Protein AF-X1VXG1-F1 (afdb_monomer_lite)

Organism: NCBI:txid412755

InterPro domains:
  IPR013783 Immunoglobulin-like fold [G3DSA:2.60.40.10] (12-105)
  IPR041624 Rhamnogalacturonan I lyase beta-sheet domain [PF18370] (17-89)

pLDDT: mean 70.12, std 23.78, range [25.52, 96.81]

Secondary structure (DSSP, 8-state):
------------------------EEEE-TTS-EEEE-PPPTTSPTT--EEEEEEESS-TTSPPEESS-SS-B--SEEEETTPPTT--EEEEEEE--S------S------------EESS--TTGGGT-----------

Radius of gyration: 22.38 Å; chains: 1; bounding box: 55×37×82 Å

Structure (mmCIF, N/CA/C/O backbone):
data_AF-X1VXG1-F1
#
_entry.id   AF-X1VXG1-F1
#
loop_
_atom_site.group_PDB
_atom_site.id
_atom_site.type_symbol
_atom_site.label_atom_id
_atom_site.label_alt_id
_atom_site.label_comp_id
_atom_site.label_asym_id
_atom_site.label_entity_id
_atom_site.label_seq_id
_atom_site.pdbx_PDB_ins_code
_atom_site.Cartn_x
_atom_site.Cartn_y
_atom_site.Cartn_z
_atom_site.occupancy
_atom_site.B_iso_or_equiv
_atom_site.auth_seq_id
_atom_site.auth_comp_id
_atom_site.auth_asym_id
_atom_site.auth_atom_id
_atom_site.pdbx_PDB_model_num
ATOM 1 N N . MET A 1 1 ? -27.384 -9.794 66.961 1.00 45.25 1 MET A N 1
ATOM 2 C CA . MET A 1 1 ? -27.765 -9.444 65.576 1.00 45.25 1 MET A CA 1
ATOM 3 C C . MET A 1 1 ? -26.485 -9.351 64.761 1.00 45.25 1 MET A C 1
ATOM 5 O O . MET A 1 1 ? -25.753 -8.388 64.928 1.00 45.25 1 MET A O 1
ATOM 9 N N . ILE A 1 2 ? -26.146 -10.387 63.992 1.00 50.44 2 ILE A N 1
ATOM 10 C CA . ILE A 1 2 ? -24.933 -10.405 63.160 1.00 50.44 2 ILE A CA 1
ATOM 11 C C . ILE A 1 2 ? -25.349 -9.902 61.776 1.00 50.44 2 ILE A C 1
ATOM 13 O O . ILE A 1 2 ? -26.155 -10.543 61.107 1.00 50.44 2 ILE A O 1
ATOM 17 N N . GLY A 1 3 ? -24.882 -8.708 61.409 1.00 52.38 3 GLY A N 1
ATOM 18 C CA . GLY A 1 3 ? -25.174 -8.073 60.127 1.00 52.38 3 GLY A CA 1
ATOM 19 C C . GLY A 1 3 ? -24.356 -8.713 59.011 1.00 52.38 3 GLY A C 1
ATOM 20 O O . GLY A 1 3 ? -23.128 -8.692 59.046 1.00 52.38 3 GLY A O 1
ATOM 21 N N . PHE A 1 4 ? -25.043 -9.292 58.032 1.00 58.16 4 PHE A N 1
ATOM 22 C CA . PHE A 1 4 ? -24.443 -9.873 56.838 1.00 58.16 4 PHE A CA 1
ATOM 23 C C . PHE A 1 4 ? -24.173 -8.738 55.836 1.00 58.16 4 PHE A C 1
ATOM 25 O O . PHE A 1 4 ? -25.102 -8.216 55.225 1.00 58.16 4 PHE A O 1
ATOM 32 N N . SER A 1 5 ? -22.918 -8.292 55.726 1.00 66.38 5 SER A N 1
ATOM 33 C CA . SER A 1 5 ? -22.516 -7.276 54.744 1.00 66.38 5 SER A CA 1
ATOM 34 C C . SER A 1 5 ? -22.264 -7.946 53.394 1.00 66.38 5 SER A C 1
ATOM 36 O O . SER A 1 5 ? -21.381 -8.796 53.275 1.00 66.38 5 SER A O 1
ATOM 38 N N . LEU A 1 6 ? -23.065 -7.591 52.390 1.00 62.03 6 LEU A N 1
ATOM 39 C CA . LEU A 1 6 ? -22.992 -8.137 51.037 1.00 62.03 6 LEU A CA 1
ATOM 40 C C . LEU A 1 6 ? -22.128 -7.204 50.178 1.00 62.03 6 LEU A C 1
ATOM 42 O O . LEU A 1 6 ? -22.553 -6.114 49.801 1.00 62.03 6 LEU A O 1
ATOM 46 N N . VAL A 1 7 ? -20.891 -7.619 49.904 1.00 67.75 7 VAL A N 1
ATOM 47 C CA . VAL A 1 7 ? -19.974 -6.901 49.009 1.00 67.75 7 VAL A CA 1
ATOM 48 C C . VAL A 1 7 ? -20.310 -7.297 47.571 1.00 67.75 7 VAL A C 1
ATOM 50 O O . VAL A 1 7 ? -20.040 -8.419 47.152 1.00 67.75 7 VAL A O 1
ATOM 53 N N . PHE A 1 8 ? -20.916 -6.385 46.812 1.00 62.22 8 PHE A N 1
ATOM 54 C CA . PHE A 1 8 ? -21.102 -6.548 45.370 1.00 62.22 8 PHE A CA 1
ATOM 55 C C . PHE A 1 8 ? -19.794 -6.208 44.646 1.00 62.22 8 PHE A C 1
ATOM 57 O O . PHE A 1 8 ? -19.417 -5.042 44.537 1.00 62.22 8 PHE A O 1
ATOM 64 N N . SER A 1 9 ? -19.092 -7.226 44.149 1.00 69.19 9 SER A N 1
ATOM 65 C CA . SER A 1 9 ? -17.966 -7.038 43.233 1.00 69.19 9 SER A CA 1
ATOM 66 C C . SER A 1 9 ? -18.479 -6.682 41.837 1.00 69.19 9 SER A C 1
ATOM 68 O O . SER A 1 9 ? -19.171 -7.473 41.199 1.00 69.19 9 SER A O 1
ATOM 70 N N . LEU A 1 10 ? -18.112 -5.496 41.349 1.00 65.81 10 LEU A N 1
ATOM 71 C CA . LEU A 1 10 ? -18.307 -5.098 39.957 1.00 65.81 10 LEU A CA 1
ATOM 72 C C . LEU A 1 10 ? -17.257 -5.819 39.096 1.00 65.81 10 LEU A C 1
ATOM 74 O O . LEU A 1 10 ? -16.084 -5.447 39.091 1.00 65.81 10 LEU A O 1
ATOM 78 N N . ALA A 1 11 ? -17.657 -6.875 38.392 1.00 66.19 11 ALA A N 1
ATOM 79 C CA . ALA A 1 11 ? -16.812 -7.496 37.380 1.00 66.19 11 ALA A CA 1
ATOM 80 C C . ALA A 1 11 ? -16.870 -6.646 36.101 1.00 66.19 11 ALA A C 1
ATOM 82 O O . ALA A 1 11 ? -17.854 -6.692 35.364 1.00 66.19 11 ALA A O 1
ATOM 83 N N . ALA A 1 12 ? -15.831 -5.851 35.840 1.00 67.75 12 ALA A N 1
ATOM 84 C CA . ALA A 1 12 ? -15.647 -5.233 34.533 1.00 67.75 12 ALA A CA 1
ATOM 85 C C . ALA A 1 12 ? -15.267 -6.333 33.532 1.00 67.75 12 ALA A C 1
ATOM 87 O O . ALA A 1 12 ? -14.210 -6.954 33.652 1.00 67.75 12 ALA A O 1
ATOM 88 N N . ALA A 1 13 ? -16.142 -6.602 32.565 1.00 63.56 13 ALA A N 1
ATOM 89 C CA . ALA A 1 13 ? -15.831 -7.502 31.466 1.00 63.56 13 ALA A CA 1
ATOM 90 C C . ALA A 1 13 ? -14.752 -6.851 30.588 1.00 63.56 13 ALA A C 1
ATOM 92 O O . ALA A 1 13 ? -15.032 -5.931 29.823 1.00 63.56 13 ALA A O 1
ATOM 93 N N . VAL A 1 14 ? -13.507 -7.310 30.716 1.00 65.75 14 VAL A N 1
ATOM 94 C CA . VAL A 1 14 ? -12.450 -6.988 29.755 1.00 65.75 14 VAL A CA 1
ATOM 95 C C . VAL A 1 14 ? -12.704 -7.833 28.514 1.00 65.75 14 VAL A C 1
ATOM 97 O O . VAL A 1 14 ? -12.494 -9.045 28.520 1.00 65.75 14 VAL A O 1
ATOM 100 N N . THR A 1 15 ? -13.177 -7.203 27.444 1.00 69.62 15 THR A N 1
ATOM 101 C CA . THR A 1 15 ? -13.186 -7.815 26.116 1.00 69.62 15 THR A CA 1
ATOM 102 C C . THR A 1 15 ? -11.749 -7.835 25.606 1.00 69.62 15 THR A C 1
ATOM 104 O O . THR A 1 15 ? -11.177 -6.785 25.314 1.00 69.62 15 THR A O 1
ATOM 107 N N . GLY A 1 16 ? -11.137 -9.017 25.540 1.00 71.31 16 GLY A N 1
ATOM 108 C CA . GLY A 1 16 ? -9.841 -9.184 24.890 1.00 71.31 16 GLY A CA 1
ATOM 109 C C . GLY A 1 16 ? -9.999 -8.991 23.386 1.00 71.31 16 GLY A C 1
ATOM 110 O O . GLY A 1 16 ? -10.441 -9.907 22.701 1.00 71.31 16 GLY A O 1
ATOM 111 N N . VAL A 1 17 ? -9.682 -7.799 22.883 1.00 77.25 17 VAL A N 1
ATOM 112 C CA . VAL A 1 17 ? -9.624 -7.524 21.442 1.00 77.25 17 VAL A CA 1
ATOM 113 C C . VAL A 1 17 ? -8.226 -7.886 20.947 1.00 77.25 17 VAL A C 1
ATOM 115 O O . VAL A 1 17 ? -7.227 -7.522 21.573 1.00 77.25 17 VAL A O 1
ATOM 118 N N . GLU A 1 18 ? -8.138 -8.630 19.846 1.00 72.19 18 GLU A N 1
ATOM 119 C CA . GLU A 1 18 ? -6.851 -8.982 19.246 1.00 72.19 18 GLU A CA 1
ATOM 120 C C . GLU A 1 18 ? -6.138 -7.727 18.726 1.00 72.19 18 GLU A C 1
ATOM 122 O O . GLU A 1 18 ? -6.726 -6.901 18.025 1.00 72.19 18 GLU A O 1
ATOM 127 N N . LYS A 1 19 ? -4.841 -7.590 19.031 1.00 78.56 19 LYS A N 1
ATOM 128 C CA . LYS A 1 19 ? -4.003 -6.540 18.439 1.00 78.56 19 LYS A CA 1
ATOM 129 C C . LYS A 1 19 ? -3.662 -6.939 17.003 1.00 78.56 19 LYS A C 1
ATOM 131 O O . LYS A 1 19 ? -2.706 -7.679 16.770 1.00 78.56 19 LYS A O 1
ATOM 136 N N . LEU A 1 20 ? -4.467 -6.472 16.053 1.00 81.19 20 LEU A N 1
ATOM 137 C CA . LEU A 1 20 ? -4.238 -6.703 14.631 1.00 81.19 20 LEU A CA 1
ATOM 138 C C . LEU A 1 20 ? -3.337 -5.621 14.047 1.00 81.19 20 LEU A C 1
ATOM 140 O O . LEU A 1 20 ? -3.631 -4.431 14.115 1.00 81.19 20 LEU A O 1
ATOM 144 N N . GLU A 1 21 ? -2.269 -6.061 13.393 1.00 83.69 21 GLU A N 1
ATOM 145 C CA . GLU A 1 21 ? -1.514 -5.207 12.486 1.00 83.69 21 GLU A CA 1
ATOM 146 C C . GLU A 1 21 ? -2.298 -4.989 11.183 1.00 83.69 21 GLU A C 1
ATOM 148 O O . GLU A 1 21 ? -3.228 -5.736 10.834 1.00 83.69 21 GLU A O 1
ATOM 153 N N . ARG A 1 22 ? -1.865 -3.985 10.415 1.00 87.88 22 ARG A N 1
ATOM 154 C CA . ARG A 1 22 ? -2.521 -3.534 9.180 1.00 87.88 22 ARG A CA 1
ATOM 155 C C . ARG A 1 22 ? -2.688 -4.639 8.130 1.00 87.88 22 ARG A C 1
ATOM 157 O O . ARG A 1 22 ? -3.610 -4.584 7.319 1.00 87.88 22 ARG A O 1
ATOM 164 N N . GLY A 1 23 ? -1.825 -5.657 8.169 1.00 90.88 23 GLY A N 1
ATOM 165 C CA . GLY A 1 23 ? -1.970 -6.867 7.360 1.00 90.88 23 GLY A CA 1
ATOM 166 C C . GLY A 1 23 ? -1.833 -6.607 5.862 1.00 90.88 23 GLY A C 1
ATOM 167 O O . GLY A 1 23 ? -2.615 -7.146 5.086 1.00 90.88 23 GLY A O 1
ATOM 168 N N . LEU A 1 24 ? -0.877 -5.758 5.469 1.00 92.81 24 LEU A N 1
ATOM 169 C CA . LEU A 1 24 ? -0.569 -5.507 4.064 1.00 92.81 24 LEU A CA 1
ATOM 170 C C . LEU A 1 24 ? -0.093 -6.802 3.393 1.00 92.81 24 LEU A C 1
ATOM 172 O O . LEU A 1 24 ? 0.853 -7.439 3.857 1.00 92.81 24 LEU A O 1
ATOM 176 N N . VAL A 1 25 ? -0.731 -7.160 2.284 1.00 93.19 25 VAL A N 1
ATOM 177 C CA . VAL A 1 25 ? -0.351 -8.285 1.427 1.00 93.19 25 VAL A CA 1
ATOM 178 C C . VAL A 1 25 ? -0.118 -7.801 0.004 1.00 93.19 25 VAL A C 1
ATOM 180 O O . VAL A 1 25 ? -0.780 -6.870 -0.450 1.00 93.19 25 VAL A O 1
ATOM 183 N N . ALA A 1 26 ? 0.814 -8.450 -0.692 1.00 94.12 26 ALA A N 1
ATOM 184 C CA . ALA A 1 26 ? 1.172 -8.165 -2.075 1.00 94.12 26 ALA A CA 1
ATOM 185 C C . ALA A 1 26 ? 1.238 -9.488 -2.854 1.00 94.12 26 ALA A C 1
ATOM 187 O O . ALA A 1 26 ? 1.933 -10.414 -2.436 1.00 94.12 26 ALA A O 1
ATOM 188 N N . ILE A 1 27 ? 0.492 -9.590 -3.953 1.00 92.44 27 ILE A N 1
ATOM 189 C CA . ILE A 1 27 ? 0.345 -10.805 -4.761 1.00 92.44 27 ILE A CA 1
ATOM 190 C C . ILE A 1 27 ? 0.643 -10.458 -6.218 1.00 92.44 27 ILE A C 1
ATOM 192 O O . ILE A 1 27 ? -0.076 -9.667 -6.827 1.00 92.44 27 ILE A O 1
ATOM 196 N N . GLU A 1 28 ? 1.695 -11.051 -6.776 1.00 92.31 28 GLU A N 1
ATOM 197 C CA . GLU A 1 28 ? 1.999 -10.958 -8.206 1.00 92.31 28 GLU A CA 1
ATOM 198 C C . GLU A 1 28 ? 0.939 -11.714 -9.022 1.00 92.31 28 GLU A C 1
ATOM 200 O O . GLU A 1 28 ? 0.553 -12.837 -8.691 1.00 92.31 28 GLU A O 1
ATOM 205 N N . ARG A 1 29 ? 0.434 -11.074 -10.075 1.00 91.25 29 ARG A N 1
ATOM 206 C CA . ARG A 1 29 ? -0.553 -11.623 -11.009 1.00 91.25 29 ARG A CA 1
ATOM 207 C C . ARG A 1 29 ? 0.149 -12.128 -12.267 1.00 91.25 29 ARG A C 1
ATOM 209 O O . ARG A 1 29 ? 1.279 -11.755 -12.560 1.00 91.25 29 ARG A O 1
ATOM 216 N N . GLU A 1 30 ? -0.548 -12.940 -13.057 1.00 90.31 30 GLU A N 1
ATOM 217 C CA . GLU A 1 30 ? 0.001 -13.500 -14.304 1.00 90.31 30 GLU A CA 1
ATOM 218 C C . GLU A 1 30 ? 0.450 -12.429 -15.316 1.00 90.31 30 GLU A C 1
ATOM 220 O O . GLU A 1 30 ? 1.380 -12.662 -16.088 1.00 90.31 30 GLU A O 1
ATOM 225 N N . ASP A 1 31 ? -0.179 -11.248 -15.283 1.00 89.88 31 ASP A N 1
ATOM 226 C CA . ASP A 1 31 ? 0.150 -10.090 -16.123 1.00 89.88 31 ASP A CA 1
ATOM 227 C C . ASP A 1 31 ? 1.376 -9.289 -15.628 1.00 89.88 31 ASP A C 1
ATOM 229 O O . ASP A 1 31 ? 1.725 -8.279 -16.236 1.00 89.88 31 ASP A O 1
ATOM 233 N N . GLY A 1 32 ? 2.028 -9.722 -14.541 1.00 89.31 32 GLY A N 1
ATOM 234 C CA . GLY A 1 32 ? 3.165 -9.044 -13.906 1.00 89.31 32 GLY A CA 1
ATOM 235 C C . GLY A 1 32 ? 2.774 -7.881 -12.989 1.00 89.31 32 GLY A C 1
ATOM 236 O O . GLY A 1 32 ? 3.622 -7.353 -12.273 1.00 89.31 32 GLY A O 1
ATOM 237 N N . SER A 1 33 ? 1.494 -7.490 -12.955 1.00 93.62 33 SER A N 1
ATOM 238 C CA . SER A 1 33 ? 1.014 -6.502 -11.987 1.00 93.62 33 SER A CA 1
ATOM 239 C C . SER A 1 33 ? 0.951 -7.096 -10.581 1.00 93.62 33 SER A C 1
ATOM 241 O O . SER A 1 33 ? 0.797 -8.305 -10.402 1.00 93.62 33 SER A O 1
ATOM 243 N N . VAL A 1 34 ? 1.022 -6.245 -9.560 1.00 95.31 34 VAL A N 1
ATOM 244 C CA . VAL A 1 34 ? 0.943 -6.682 -8.161 1.00 95.31 34 VAL A CA 1
ATOM 245 C C . VAL A 1 34 ? -0.351 -6.180 -7.533 1.00 95.31 34 VAL A C 1
ATOM 247 O O . VAL A 1 34 ? -0.597 -4.977 -7.446 1.00 95.31 34 VAL A O 1
ATOM 250 N N . PHE A 1 35 ? -1.192 -7.109 -7.084 1.00 95.38 35 PHE A N 1
ATOM 251 C CA . PHE A 1 35 ? -2.373 -6.809 -6.285 1.00 95.38 35 PHE A CA 1
ATOM 252 C C . PHE A 1 35 ? -1.986 -6.636 -4.819 1.00 95.38 35 PHE A C 1
ATOM 254 O O . PHE A 1 35 ? -1.360 -7.507 -4.219 1.00 95.38 35 PHE A O 1
ATOM 261 N N . LEU A 1 36 ? -2.398 -5.518 -4.242 1.00 96.44 36 LEU A N 1
ATOM 262 C CA . L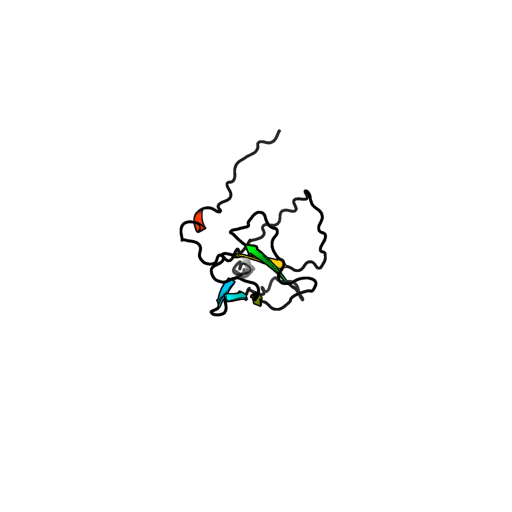EU A 1 36 ? -2.170 -5.144 -2.858 1.00 96.44 36 LEU A CA 1
ATOM 263 C C . LEU A 1 36 ? -3.505 -5.082 -2.129 1.00 96.44 36 LEU A C 1
ATOM 265 O O . LEU A 1 36 ? -4.485 -4.575 -2.676 1.00 96.44 36 LEU A O 1
ATOM 269 N N . SER A 1 37 ? -3.538 -5.546 -0.884 1.00 95.31 37 SER A N 1
ATOM 270 C CA . SER A 1 37 ? -4.694 -5.385 0.001 1.00 95.31 37 SER A CA 1
ATOM 271 C C . SER A 1 37 ? -4.258 -5.270 1.457 1.00 95.31 37 SER A C 1
ATOM 273 O O . SER A 1 37 ? -3.188 -5.746 1.831 1.00 95.31 37 SER A O 1
ATOM 275 N N . TRP A 1 38 ? -5.064 -4.595 2.270 1.00 95.62 38 TRP A N 1
ATOM 276 C CA . TRP A 1 38 ? -4.835 -4.403 3.697 1.00 95.62 38 TRP A CA 1
ATOM 277 C C . TRP A 1 38 ? -6.159 -4.298 4.457 1.00 95.62 38 TRP A C 1
ATOM 279 O O . TRP A 1 38 ? -7.240 -4.239 3.868 1.00 95.62 38 TRP A O 1
ATOM 289 N N . ARG A 1 39 ? -6.082 -4.289 5.789 1.00 93.25 39 ARG A N 1
ATOM 290 C CA . ARG A 1 39 ? -7.254 -4.187 6.662 1.00 93.25 39 ARG A CA 1
ATOM 291 C C . ARG A 1 39 ? -7.607 -2.729 6.941 1.00 93.25 39 ARG A C 1
ATOM 293 O O . ARG A 1 39 ? -6.734 -1.933 7.296 1.00 93.25 39 ARG A O 1
ATOM 300 N N . LEU A 1 40 ? -8.900 -2.425 6.852 1.00 92.19 40 LEU A N 1
ATOM 301 C CA . LEU A 1 40 ? -9.498 -1.330 7.611 1.00 92.19 40 LEU A CA 1
ATOM 302 C C . LEU A 1 40 ? -9.752 -1.854 9.026 1.00 92.19 40 LEU A C 1
ATOM 304 O O . LEU A 1 40 ? -10.362 -2.914 9.180 1.00 92.19 40 LEU A O 1
ATOM 308 N N . LEU A 1 41 ? -9.234 -1.165 10.034 1.00 88.56 41 LEU A N 1
ATOM 309 C CA . LEU A 1 41 ? -9.375 -1.551 11.434 1.00 88.56 41 LEU A CA 1
ATOM 310 C C . LEU A 1 41 ? -10.474 -0.719 12.093 1.00 88.56 41 LEU A C 1
ATOM 312 O O . LEU A 1 41 ? -10.697 0.430 11.730 1.00 88.56 41 LEU A O 1
ATOM 316 N N . GLU A 1 42 ? -11.130 -1.287 13.103 1.00 85.94 42 GLU A N 1
ATOM 317 C CA . GLU A 1 42 ? -12.142 -0.574 13.898 1.00 85.94 42 GLU A CA 1
ATOM 318 C C . GLU A 1 42 ? -11.564 0.667 14.598 1.00 85.94 42 GLU A C 1
ATOM 320 O O . GLU A 1 42 ? -12.254 1.663 14.773 1.00 85.94 42 GLU A O 1
ATOM 325 N N . SER A 1 43 ? -10.281 0.624 14.965 1.00 83.06 43 SER A N 1
ATOM 326 C CA . SER A 1 43 ? -9.572 1.736 15.603 1.00 83.06 43 SER A CA 1
ATOM 327 C C . SER A 1 43 ? -9.199 2.876 14.650 1.00 83.06 43 SER A C 1
ATOM 329 O O . SER A 1 43 ? -8.623 3.866 15.101 1.00 83.06 43 SER A O 1
ATOM 331 N N . ASP A 1 44 ? -9.433 2.726 13.346 1.00 85.62 44 ASP A N 1
ATOM 332 C CA . ASP A 1 44 ? -9.101 3.765 12.376 1.00 85.62 44 ASP A CA 1
ATOM 333 C C . ASP A 1 44 ? -10.066 4.947 12.483 1.00 85.62 44 ASP A C 1
ATOM 335 O O . ASP A 1 44 ? -11.264 4.784 12.707 1.00 85.62 44 ASP A O 1
ATOM 339 N N . ALA A 1 45 ? -9.544 6.157 12.288 1.00 86.44 45 ALA A N 1
ATOM 340 C CA . ALA A 1 45 ? -10.371 7.355 12.290 1.00 86.44 45 ALA A CA 1
ATOM 341 C C . ALA A 1 45 ? -11.370 7.361 11.121 1.00 86.44 45 ALA A C 1
ATOM 343 O O . ALA A 1 45 ? -11.069 6.910 10.009 1.00 86.44 45 ALA A O 1
ATOM 344 N N . ASP A 1 46 ? -12.531 7.977 11.346 1.00 82.62 46 ASP A N 1
ATOM 345 C CA . ASP A 1 46 ? -13.509 8.205 10.288 1.00 82.62 46 ASP A CA 1
ATOM 346 C C . ASP A 1 46 ? -12.876 8.952 9.108 1.00 82.62 46 ASP A C 1
ATOM 348 O O . ASP A 1 46 ? -12.277 10.021 9.244 1.00 82.62 46 ASP A O 1
ATOM 352 N N . GLY A 1 47 ? -13.026 8.384 7.911 1.00 83.19 47 GLY A N 1
ATOM 353 C CA . GLY A 1 47 ? -12.498 8.974 6.685 1.00 83.19 47 GLY A CA 1
ATOM 354 C C . GLY A 1 47 ? -10.993 8.797 6.475 1.00 83.19 47 GLY A C 1
ATOM 355 O O . GLY A 1 47 ? -10.457 9.494 5.603 1.00 83.19 47 GLY A O 1
ATOM 356 N N . ILE A 1 48 ? -10.343 7.877 7.207 1.00 89.19 48 ILE A N 1
ATOM 357 C CA . ILE A 1 48 ? -8.95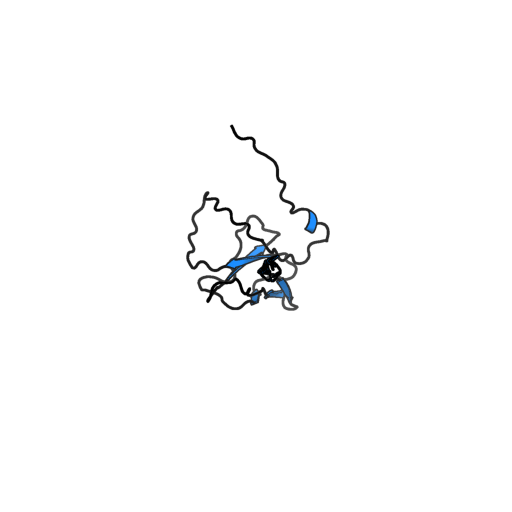3 7.464 6.977 1.00 89.19 48 ILE A CA 1
ATOM 358 C C . ILE A 1 48 ? -8.686 7.205 5.490 1.00 89.19 48 ILE A C 1
ATOM 360 O O . ILE A 1 48 ? -9.532 6.718 4.734 1.00 89.19 48 ILE A O 1
ATOM 364 N N . ALA A 1 49 ? -7.482 7.559 5.068 1.00 90.56 49 ALA A N 1
ATOM 365 C CA . ALA A 1 49 ? -6.982 7.315 3.731 1.00 90.56 49 ALA A CA 1
ATOM 366 C C . ALA A 1 49 ? -5.542 6.818 3.819 1.00 90.56 49 ALA A C 1
ATOM 368 O O . ALA A 1 49 ? -4.898 6.943 4.861 1.00 90.56 49 ALA A O 1
ATOM 369 N N . PHE A 1 50 ? -5.037 6.274 2.720 1.00 89.38 50 PHE A N 1
ATOM 370 C CA . PHE A 1 50 ? -3.756 5.593 2.678 1.00 89.38 50 PHE A CA 1
ATOM 371 C C . PHE A 1 50 ? -2.865 6.111 1.547 1.00 89.38 50 PHE A C 1
ATOM 373 O O . PHE A 1 50 ? -3.339 6.584 0.516 1.00 89.38 50 PHE A O 1
ATOM 380 N N . GLU A 1 51 ? -1.560 5.993 1.743 1.00 90.88 51 GLU A N 1
ATOM 381 C CA . GLU A 1 51 ? -0.524 6.133 0.728 1.00 90.88 51 GLU A CA 1
ATOM 382 C C . GLU A 1 51 ? 0.209 4.793 0.618 1.00 90.88 51 GLU A C 1
ATOM 384 O O . GLU A 1 51 ? 0.585 4.196 1.631 1.00 90.88 51 GLU A O 1
ATOM 389 N N . VAL A 1 52 ? 0.433 4.331 -0.611 1.00 91.19 52 VAL A N 1
ATOM 390 C CA . VAL A 1 52 ? 1.260 3.152 -0.883 1.00 91.19 52 VAL A CA 1
ATOM 391 C C . VAL A 1 52 ? 2.525 3.599 -1.594 1.00 91.19 52 VAL A C 1
ATOM 393 O O . VAL A 1 52 ? 2.465 4.294 -2.612 1.00 91.19 52 VAL A O 1
ATOM 396 N N . SER A 1 53 ? 3.670 3.162 -1.082 1.00 92.31 53 SER A N 1
ATOM 397 C CA . SER A 1 53 ? 4.964 3.319 -1.737 1.00 92.31 53 SER A CA 1
ATOM 398 C C . SER A 1 53 ? 5.637 1.974 -1.977 1.00 92.31 53 SER A C 1
ATOM 400 O O . SER A 1 53 ? 5.382 0.994 -1.279 1.00 92.31 53 SER A O 1
ATOM 402 N N . ARG A 1 54 ? 6.504 1.934 -2.985 1.00 92.94 54 ARG A N 1
ATOM 403 C CA . ARG A 1 54 ? 7.230 0.747 -3.428 1.00 92.94 54 ARG A CA 1
ATOM 404 C C . ARG A 1 54 ? 8.713 1.048 -3.562 1.00 92.94 54 ARG A C 1
ATOM 406 O O . ARG A 1 54 ? 9.084 2.074 -4.125 1.00 92.94 54 ARG A 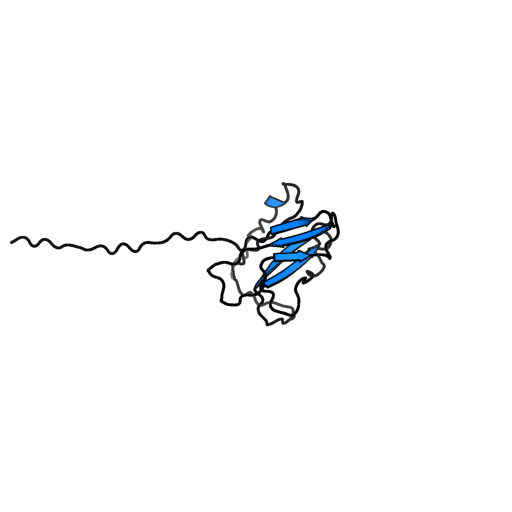O 1
ATOM 413 N N . ARG A 1 55 ? 9.566 0.123 -3.130 1.00 90.12 55 ARG A N 1
ATOM 414 C CA . ARG A 1 55 ? 11.015 0.160 -3.364 1.00 90.12 55 ARG A CA 1
ATOM 415 C C . ARG A 1 55 ? 11.479 -1.103 -4.076 1.00 90.12 55 ARG A C 1
ATOM 417 O O . ARG A 1 55 ? 11.063 -2.198 -3.709 1.00 90.12 55 ARG A O 1
ATOM 424 N N . CYS A 1 56 ? 12.343 -0.947 -5.073 1.00 89.38 56 CYS A N 1
ATOM 425 C CA . CYS A 1 56 ? 13.056 -2.065 -5.686 1.00 89.38 56 CYS A CA 1
ATOM 426 C C . CYS A 1 56 ? 14.151 -2.549 -4.725 1.00 89.38 56 CYS A C 1
ATOM 428 O O . CYS A 1 56 ? 14.929 -1.739 -4.223 1.00 89.38 56 CYS A O 1
ATOM 430 N N . LEU A 1 57 ? 14.216 -3.852 -4.440 1.00 86.19 57 LEU A N 1
ATOM 431 C CA . LEU A 1 57 ? 15.251 -4.399 -3.553 1.00 86.19 57 LEU A CA 1
ATOM 432 C C . LEU A 1 57 ? 16.637 -4.463 -4.207 1.00 86.19 57 LEU A C 1
ATOM 434 O O . LEU A 1 57 ? 17.629 -4.583 -3.494 1.00 86.19 57 LEU A O 1
ATOM 438 N N . GLU A 1 58 ? 16.710 -4.386 -5.534 1.00 86.19 58 GLU A N 1
ATOM 439 C CA . GLU A 1 58 ? 17.977 -4.315 -6.272 1.00 86.19 58 GLU A CA 1
ATOM 440 C C . GLU A 1 58 ? 18.571 -2.896 -6.231 1.00 86.19 58 GLU A C 1
ATOM 442 O O . GLU A 1 58 ? 19.789 -2.745 -6.199 1.00 86.19 58 GLU A O 1
ATOM 447 N N . ASP A 1 59 ? 17.719 -1.873 -6.077 1.00 84.62 59 ASP A N 1
ATOM 448 C CA . ASP A 1 59 ? 18.088 -0.453 -6.116 1.00 84.62 59 ASP A CA 1
ATOM 449 C C . ASP A 1 59 ? 17.767 0.255 -4.787 1.00 84.62 59 ASP A C 1
ATOM 451 O O . ASP A 1 59 ? 17.070 1.267 -4.737 1.00 84.62 59 ASP A O 1
ATOM 455 N N . LEU A 1 60 ? 18.266 -0.276 -3.664 1.00 76.81 60 LEU A N 1
ATOM 456 C CA . LEU A 1 60 ? 17.949 0.244 -2.319 1.00 76.81 60 LEU A CA 1
ATOM 457 C C . LEU A 1 60 ? 18.401 1.691 -2.055 1.00 76.81 60 LEU A C 1
ATOM 459 O O . LEU A 1 60 ? 17.967 2.278 -1.060 1.00 76.81 60 LEU A O 1
ATOM 463 N N . LEU A 1 61 ? 19.291 2.231 -2.894 1.00 82.38 61 LEU A N 1
ATOM 464 C CA . LEU A 1 61 ? 19.765 3.616 -2.820 1.00 82.38 61 LEU A CA 1
ATOM 465 C C . LEU A 1 61 ? 18.764 4.611 -3.422 1.00 82.38 61 LEU A C 1
ATOM 467 O O . LEU A 1 61 ? 18.800 5.787 -3.063 1.00 82.38 61 LEU A O 1
ATOM 471 N N . GLU A 1 62 ? 17.864 4.147 -4.291 1.00 82.56 62 GLU A N 1
ATOM 472 C CA . GLU A 1 62 ? 16.836 4.983 -4.902 1.00 82.56 62 GLU A CA 1
ATOM 473 C C . GLU A 1 62 ? 15.660 5.213 -3.936 1.00 82.56 62 GLU A C 1
ATOM 475 O O . GLU A 1 62 ? 15.301 4.333 -3.136 1.00 82.56 62 GLU A O 1
ATOM 480 N N . PRO A 1 63 ? 15.027 6.400 -3.978 1.00 85.56 63 PRO A N 1
ATOM 481 C CA . PRO A 1 63 ? 13.870 6.683 -3.146 1.00 85.56 63 PRO A CA 1
ATOM 482 C C . PRO A 1 63 ? 12.694 5.770 -3.512 1.00 85.56 63 PRO A C 1
ATOM 484 O O . PRO A 1 63 ? 12.510 5.363 -4.659 1.00 85.56 63 PRO A O 1
ATOM 487 N N . ALA A 1 64 ? 11.847 5.472 -2.522 1.00 86.50 64 ALA A N 1
ATOM 488 C CA . ALA A 1 64 ? 10.630 4.711 -2.773 1.00 86.50 64 ALA A CA 1
ATOM 489 C C . ALA A 1 64 ? 9.709 5.477 -3.739 1.00 86.50 64 ALA A C 1
ATOM 491 O O . ALA A 1 64 ? 9.449 6.669 -3.570 1.00 86.50 64 ALA A O 1
ATOM 492 N N . THR A 1 65 ? 9.182 4.775 -4.737 1.00 91.06 65 THR A N 1
ATOM 493 C CA . THR A 1 65 ? 8.166 5.298 -5.647 1.00 91.06 65 THR A CA 1
ATOM 494 C C . THR A 1 65 ? 6.827 5.350 -4.922 1.00 91.06 65 THR A C 1
ATOM 496 O O . THR A 1 65 ? 6.336 4.321 -4.459 1.00 91.06 65 THR A O 1
ATOM 499 N N . VAL A 1 66 ? 6.214 6.528 -4.831 1.00 91.06 66 VAL A N 1
ATOM 500 C CA . VAL A 1 66 ? 4.842 6.668 -4.322 1.00 91.06 66 VAL A CA 1
ATOM 501 C C . VAL A 1 66 ? 3.873 6.279 -5.437 1.00 91.06 66 VAL A C 1
ATOM 503 O O . VAL A 1 66 ? 3.828 6.930 -6.478 1.00 91.06 66 VAL A O 1
ATOM 506 N N . LEU A 1 67 ? 3.116 5.201 -5.232 1.00 91.31 67 LEU A N 1
ATOM 507 C CA . LEU A 1 67 ? 2.190 4.649 -6.228 1.00 91.31 67 LEU A CA 1
ATOM 508 C C . LEU A 1 67 ? 0.825 5.339 -6.199 1.00 91.31 67 LEU A C 1
ATOM 510 O O . LEU A 1 67 ? 0.137 5.420 -7.214 1.00 91.31 67 LEU A O 1
ATOM 514 N N . ILE A 1 68 ? 0.438 5.841 -5.028 1.00 86.75 68 ILE A N 1
ATOM 515 C CA . ILE A 1 68 ? -0.828 6.528 -4.797 1.00 86.75 68 ILE A CA 1
ATOM 516 C C . ILE A 1 68 ? -0.503 7.943 -4.324 1.00 86.75 68 ILE A C 1
ATOM 518 O O . ILE A 1 68 ? -0.256 8.165 -3.143 1.00 86.75 68 ILE A O 1
ATOM 522 N N . ALA A 1 69 ? -0.447 8.891 -5.258 1.00 77.88 69 ALA A N 1
ATOM 523 C CA . ALA A 1 69 ? 0.005 10.251 -4.983 1.00 77.88 69 ALA A CA 1
ATOM 524 C C . ALA A 1 69 ? -1.143 11.272 -4.957 1.00 77.88 69 ALA A C 1
ATOM 526 O O . ALA A 1 69 ? -2.108 11.183 -5.714 1.00 77.88 69 ALA A O 1
ATOM 527 N N . GLY A 1 70 ? -0.984 12.305 -4.125 1.00 71.19 70 GLY A N 1
ATOM 528 C CA . GLY A 1 70 ? -1.669 13.593 -4.279 1.00 71.19 70 GLY A CA 1
ATOM 529 C C . GLY A 1 70 ? -3.110 13.686 -3.776 1.00 71.19 70 GLY A C 1
ATOM 530 O O . GLY A 1 70 ? -3.609 14.802 -3.652 1.00 71.19 70 GLY A O 1
ATOM 531 N N . GLN A 1 71 ? -3.776 12.578 -3.442 1.00 78.50 71 GLN A N 1
ATOM 532 C CA . GLN A 1 71 ? -5.155 12.583 -2.939 1.00 78.50 71 GLN A CA 1
ATOM 533 C C . GLN A 1 71 ? -5.403 11.474 -1.907 1.00 78.50 71 GLN A C 1
ATOM 535 O O . GLN A 1 71 ? -4.732 10.442 -1.950 1.00 78.50 71 GLN A O 1
ATOM 540 N N . PRO A 1 72 ? -6.371 11.661 -0.989 1.00 84.94 72 PRO A N 1
ATOM 541 C CA . PRO A 1 72 ? -6.734 10.638 -0.018 1.00 84.94 72 PRO A CA 1
ATOM 542 C C . PRO A 1 72 ? -7.292 9.389 -0.715 1.00 84.94 72 PRO A C 1
ATOM 544 O O . PRO A 1 72 ? -8.372 9.424 -1.306 1.00 84.94 72 PRO A O 1
ATOM 547 N N . TYR A 1 73 ? -6.579 8.268 -0.607 1.00 91.25 73 TYR A N 1
ATOM 548 C CA . TYR A 1 73 ? -7.013 6.981 -1.142 1.00 91.25 73 TYR A CA 1
ATOM 549 C C . TYR A 1 73 ? -7.665 6.121 -0.066 1.00 91.25 73 TYR A C 1
ATOM 551 O O . TYR A 1 73 ? -7.008 5.619 0.840 1.00 91.25 73 TYR A O 1
ATOM 559 N N . ARG A 1 74 ? -8.984 5.978 -0.155 1.00 92.44 74 ARG A N 1
ATOM 560 C CA . ARG A 1 74 ? -9.804 5.250 0.824 1.00 92.44 74 ARG A CA 1
ATOM 561 C C . ARG A 1 74 ? -9.984 3.748 0.568 1.00 92.44 74 ARG A C 1
ATOM 563 O O . ARG A 1 74 ? -10.208 3.040 1.547 1.00 92.44 74 ARG A O 1
ATOM 570 N N . PRO A 1 75 ? -9.933 3.231 -0.678 1.00 95.06 75 PRO A N 1
ATOM 571 C CA . PRO A 1 75 ? -10.002 1.788 -0.891 1.00 95.06 75 PRO A CA 1
ATOM 572 C C . PRO A 1 75 ? -8.879 1.055 -0.152 1.00 95.06 75 PRO A C 1
ATOM 574 O O . PRO A 1 75 ? -7.774 1.577 -0.031 1.00 95.06 75 PRO A O 1
ATOM 577 N N . THR A 1 76 ? -9.149 -0.165 0.311 1.00 95.62 76 THR A N 1
ATOM 578 C CA . THR A 1 76 ? -8.188 -1.001 1.055 1.00 95.62 76 THR A CA 1
ATOM 579 C C . THR A 1 76 ? -7.466 -2.021 0.178 1.00 95.62 76 THR A C 1
ATOM 581 O O . THR A 1 76 ? -7.009 -3.078 0.627 1.00 95.62 76 THR A O 1
ATOM 584 N N . ASN A 1 77 ? -7.407 -1.726 -1.114 1.00 96.81 77 ASN A N 1
ATOM 585 C CA . ASN A 1 77 ? -6.723 -2.523 -2.109 1.00 96.81 77 ASN A CA 1
ATOM 586 C C . ASN A 1 77 ? -6.223 -1.622 -3.236 1.00 96.81 77 ASN A C 1
ATOM 588 O O . ASN A 1 77 ? -6.813 -0.583 -3.510 1.00 96.81 77 ASN A O 1
ATOM 592 N N . PHE A 1 78 ? -5.160 -2.039 -3.913 1.00 96.19 78 PHE A N 1
ATOM 593 C CA . PHE A 1 78 ? -4.567 -1.316 -5.035 1.00 96.19 78 PHE A CA 1
ATOM 594 C C . PHE A 1 78 ? -3.925 -2.307 -6.011 1.00 96.19 78 PHE A C 1
ATOM 596 O O . PHE A 1 78 ? -3.514 -3.389 -5.607 1.00 96.19 78 PHE A O 1
ATOM 603 N N . VAL A 1 79 ? -3.839 -1.964 -7.297 1.00 96.25 79 VAL A N 1
ATOM 604 C CA . VAL A 1 79 ? -3.104 -2.774 -8.281 1.00 96.25 79 VAL A CA 1
ATOM 605 C C . VAL A 1 79 ? -1.955 -1.947 -8.822 1.00 96.25 79 VAL A C 1
ATOM 607 O O . VAL A 1 79 ? -2.172 -0.981 -9.555 1.00 96.25 79 VAL A O 1
ATOM 610 N N . ASP A 1 80 ? -0.736 -2.357 -8.496 1.00 95.81 80 ASP A N 1
ATOM 611 C CA . ASP A 1 80 ? 0.464 -1.798 -9.088 1.00 95.81 80 ASP A CA 1
ATOM 612 C C . ASP A 1 80 ? 0.699 -2.404 -10.472 1.00 95.81 80 ASP A C 1
ATOM 614 O O . ASP A 1 80 ? 1.194 -3.520 -10.621 1.00 95.81 80 ASP A O 1
ATOM 618 N N . LYS A 1 81 ? 0.330 -1.644 -11.501 1.00 95.81 81 LYS A N 1
ATOM 619 C CA . LYS A 1 81 ? 0.543 -2.005 -12.910 1.00 95.81 81 LYS A CA 1
ATOM 620 C C . LYS A 1 81 ? 1.946 -1.673 -13.415 1.00 95.81 81 LYS A C 1
ATOM 622 O O . LYS A 1 81 ? 2.262 -1.977 -14.557 1.00 95.81 81 LYS A O 1
ATOM 627 N N . THR A 1 82 ? 2.749 -0.991 -12.604 1.00 94.88 82 THR A N 1
ATOM 628 C CA . THR A 1 82 ? 4.099 -0.546 -12.964 1.00 94.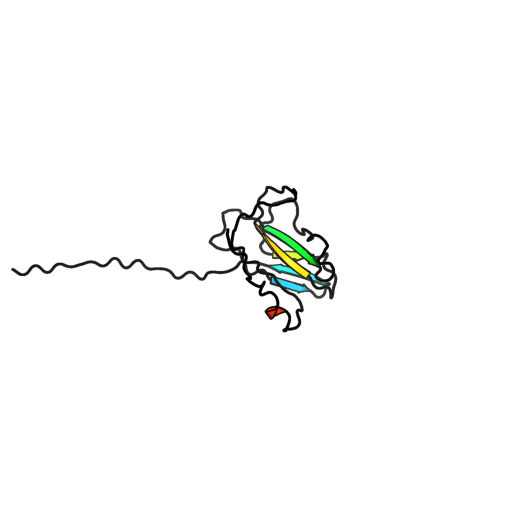88 82 THR A CA 1
ATOM 629 C C . THR A 1 82 ? 5.170 -1.489 -12.430 1.00 94.88 82 THR A C 1
ATOM 631 O O . THR A 1 82 ? 6.357 -1.186 -12.529 1.00 94.88 82 THR A O 1
ATOM 634 N N . ALA A 1 83 ? 4.769 -2.568 -11.753 1.00 91.88 83 ALA A N 1
ATOM 635 C CA . ALA A 1 83 ? 5.674 -3.612 -11.306 1.00 91.88 83 ALA A CA 1
ATOM 636 C C . ALA A 1 83 ? 6.183 -4.390 -12.519 1.00 91.88 83 ALA A C 1
ATOM 638 O O . ALA A 1 83 ? 5.425 -4.715 -13.432 1.00 91.88 83 ALA A O 1
ATOM 639 N N . GLU A 1 84 ? 7.482 -4.652 -12.534 1.00 88.56 84 GLU A N 1
ATOM 640 C CA . GLU A 1 84 ? 8.103 -5.506 -13.532 1.00 88.56 84 GLU A CA 1
ATOM 641 C C . GLU A 1 84 ? 8.118 -6.943 -13.016 1.00 88.56 84 GLU A C 1
ATOM 643 O O . GLU A 1 84 ? 8.402 -7.196 -11.841 1.00 88.56 84 GLU A O 1
ATOM 648 N N . LYS A 1 85 ? 7.822 -7.881 -13.916 1.00 86.25 85 LYS A N 1
ATOM 649 C CA . LYS A 1 85 ? 7.818 -9.310 -13.616 1.00 86.25 85 LYS A CA 1
ATOM 650 C C . LYS A 1 85 ? 9.190 -9.768 -13.116 1.00 86.25 85 LYS A C 1
ATOM 652 O O . LYS A 1 85 ? 10.215 -9.264 -13.573 1.00 86.25 85 LYS A O 1
ATOM 657 N N . ASP A 1 86 ? 9.192 -10.722 -12.189 1.00 84.25 86 ASP A N 1
ATOM 658 C CA . ASP A 1 86 ? 10.392 -11.334 -11.599 1.00 84.25 86 ASP A CA 1
ATOM 659 C C . ASP A 1 86 ? 11.297 -10.375 -10.791 1.00 84.25 86 ASP A C 1
ATOM 661 O O . ASP A 1 86 ? 12.304 -10.814 -10.227 1.00 84.25 86 ASP A O 1
ATOM 665 N N . LYS A 1 87 ? 10.929 -9.091 -10.646 1.00 87.56 87 LYS A N 1
ATOM 666 C CA . LYS A 1 87 ? 11.611 -8.155 -9.741 1.00 87.56 87 LYS A CA 1
ATOM 667 C C . LYS A 1 87 ? 11.101 -8.275 -8.314 1.00 87.56 87 LYS A C 1
ATOM 669 O O . LYS A 1 87 ? 9.939 -8.583 -8.046 1.00 87.56 87 LYS A O 1
ATOM 674 N N . LYS A 1 88 ? 11.985 -7.973 -7.361 1.00 87.75 88 LYS A N 1
ATOM 675 C CA . LYS A 1 88 ? 11.641 -7.987 -5.936 1.00 87.75 88 LYS A CA 1
ATOM 676 C C . LYS A 1 88 ? 11.356 -6.588 -5.431 1.00 87.75 88 LYS A C 1
ATOM 678 O O . LYS A 1 88 ? 12.221 -5.712 -5.443 1.00 87.75 88 LYS A O 1
ATOM 683 N N . TYR A 1 89 ? 10.152 -6.424 -4.905 1.00 90.12 89 TYR A N 1
ATOM 684 C CA . TYR A 1 89 ? 9.688 -5.162 -4.362 1.00 90.12 89 TYR A CA 1
ATOM 685 C C . TYR A 1 89 ? 9.405 -5.260 -2.868 1.00 90.12 89 TYR A C 1
ATOM 687 O O . TYR A 1 89 ? 8.950 -6.287 -2.363 1.00 90.12 89 TYR A O 1
ATOM 695 N N . LEU A 1 90 ? 9.651 -4.149 -2.183 1.00 91.44 90 LEU A N 1
ATOM 696 C CA . LEU A 1 90 ? 9.154 -3.868 -0.848 1.00 91.44 90 LEU A CA 1
ATOM 697 C C . LEU A 1 90 ? 8.013 -2.861 -0.967 1.00 91.44 90 LEU A C 1
ATOM 699 O O . LEU A 1 90 ? 8.219 -1.765 -1.489 1.00 91.44 90 LEU A O 1
ATOM 703 N N . TYR A 1 91 ? 6.836 -3.229 -0.468 1.00 93.00 91 TYR A N 1
ATOM 704 C CA . TYR A 1 91 ? 5.689 -2.330 -0.381 1.00 93.00 91 TYR A CA 1
ATOM 705 C C . TYR A 1 91 ? 5.517 -1.819 1.043 1.00 93.00 91 TYR A C 1
ATOM 707 O O . TYR A 1 91 ? 5.639 -2.572 2.010 1.00 93.00 91 TYR A O 1
ATOM 715 N N . GLU A 1 92 ? 5.199 -0.536 1.149 1.00 92.06 92 GLU A N 1
ATOM 716 C CA . GLU A 1 92 ? 4.951 0.161 2.402 1.00 92.06 92 GLU A CA 1
ATOM 717 C C . GLU A 1 92 ? 3.595 0.860 2.313 1.00 92.06 92 GLU A C 1
ATOM 719 O O . GLU A 1 92 ? 3.287 1.524 1.322 1.00 92.06 92 GLU A O 1
ATOM 724 N N . LEU A 1 93 ? 2.794 0.711 3.364 1.00 91.94 93 LEU A N 1
ATOM 725 C CA . LEU A 1 93 ? 1.489 1.343 3.504 1.00 91.94 93 LEU A CA 1
ATOM 726 C C . LEU A 1 93 ? 1.556 2.351 4.647 1.00 91.94 93 LEU A C 1
ATOM 728 O O . LEU A 1 93 ? 2.002 2.022 5.747 1.00 91.94 93 LEU A O 1
ATOM 732 N N . ARG A 1 94 ? 1.108 3.575 4.385 1.00 89.88 94 ARG A N 1
ATOM 733 C CA . ARG A 1 94 ? 1.074 4.673 5.353 1.00 89.88 94 ARG A CA 1
ATOM 734 C C . ARG A 1 94 ? -0.311 5.293 5.386 1.00 89.88 94 ARG A C 1
ATOM 736 O O . ARG A 1 94 ? -1.027 5.270 4.391 1.00 89.88 94 ARG A O 1
ATOM 743 N N . GLU A 1 95 ? -0.683 5.861 6.523 1.00 89.88 95 GLU A N 1
ATOM 744 C CA . GLU A 1 95 ? -1.875 6.702 6.608 1.00 89.88 95 GLU A CA 1
ATOM 745 C C . GLU A 1 95 ? -1.619 8.021 5.873 1.00 89.88 95 GLU A C 1
ATOM 747 O O . GLU A 1 95 ? -0.545 8.621 5.969 1.00 89.88 95 GLU A O 1
ATOM 752 N N . TYR A 1 96 ? -2.608 8.475 5.115 1.00 84.50 96 TYR A N 1
ATOM 753 C CA . TYR A 1 96 ? -2.541 9.718 4.370 1.00 84.50 96 TYR A CA 1
ATOM 754 C C . TYR A 1 96 ? -2.700 10.899 5.329 1.00 84.50 96 TYR A C 1
ATOM 756 O O . TYR A 1 96 ? -3.778 11.141 5.869 1.00 84.50 96 TYR A O 1
ATOM 764 N N . SER A 1 97 ? -1.633 11.671 5.522 1.00 72.44 97 SER A N 1
ATOM 765 C CA . SER A 1 97 ? -1.615 12.789 6.473 1.00 72.44 97 SER A CA 1
ATOM 766 C C . SER A 1 97 ? -2.010 14.143 5.866 1.00 72.44 97 SER A C 1
ATOM 768 O O . SER A 1 97 ? -2.024 15.149 6.577 1.00 72.44 97 SER A O 1
ATOM 770 N N . GLY A 1 98 ? -2.289 14.219 4.556 1.00 61.19 98 GLY A N 1
ATOM 771 C CA . GLY A 1 98 ? -2.650 15.460 3.848 1.00 61.19 98 GLY A CA 1
ATOM 772 C C . GLY A 1 98 ? -1.592 16.579 3.872 1.00 61.19 98 GLY A C 1
ATOM 773 O O . GLY A 1 98 ? -1.782 17.614 3.238 1.00 61.19 98 GLY A O 1
ATOM 774 N N . LYS A 1 99 ? -0.468 16.391 4.578 1.00 48.62 99 LYS A N 1
ATOM 775 C CA . LYS A 1 99 ? 0.647 17.333 4.713 1.00 48.62 99 LYS A CA 1
ATOM 776 C C . LYS A 1 99 ? 1.935 16.653 4.262 1.00 48.62 99 LYS A C 1
ATOM 778 O O . LYS A 1 99 ? 2.677 16.101 5.067 1.00 48.62 99 LYS A O 1
ATOM 783 N N . TRP A 1 100 ? 2.214 16.722 2.967 1.00 38.53 100 TRP A N 1
ATOM 784 C CA . TRP A 1 100 ? 3.541 16.416 2.444 1.00 38.53 100 TRP A CA 1
ATOM 785 C C . TRP A 1 100 ? 4.446 17.646 2.617 1.00 38.53 100 TRP A C 1
ATOM 787 O O . TRP A 1 100 ? 4.191 18.690 2.018 1.00 38.53 100 TRP A O 1
ATOM 797 N N . LYS A 1 101 ? 5.500 17.536 3.434 1.00 32.22 101 LYS A N 1
ATOM 798 C CA . LYS A 1 101 ? 6.688 18.398 3.343 1.00 32.22 101 LYS A CA 1
ATOM 799 C C . LYS A 1 101 ? 7.894 17.507 3.044 1.00 32.22 101 LYS A C 1
ATOM 801 O O . LYS A 1 101 ? 8.240 16.695 3.900 1.00 32.22 101 LYS A O 1
ATOM 806 N N . PRO A 1 102 ? 8.546 17.646 1.882 1.00 45.78 102 PRO A N 1
ATOM 807 C CA . PRO A 1 102 ? 9.866 17.086 1.686 1.00 45.78 102 PRO A CA 1
ATOM 808 C C . PRO A 1 102 ? 10.872 18.090 2.255 1.00 45.78 102 PRO A C 1
ATOM 810 O O . PRO A 1 102 ? 11.179 19.083 1.608 1.00 45.78 102 PRO A O 1
ATOM 813 N N . GLU A 1 103 ? 11.375 17.866 3.468 1.00 36.84 103 GLU A N 1
ATOM 814 C CA . GLU A 1 103 ? 12.585 18.558 3.922 1.00 36.84 103 GLU A CA 1
ATOM 815 C C . GLU A 1 103 ? 13.495 17.563 4.657 1.00 36.84 103 GLU A C 1
ATOM 817 O O . GLU A 1 103 ? 13.016 16.814 5.518 1.00 36.84 103 GLU A O 1
ATOM 822 N N . PRO A 1 104 ? 14.786 17.483 4.288 1.00 52.50 104 PRO A N 1
ATOM 823 C CA . PRO A 1 104 ? 15.715 16.536 4.873 1.00 52.50 104 PRO A CA 1
ATOM 824 C C . PRO A 1 104 ? 16.192 17.042 6.246 1.00 52.50 104 PRO A C 1
ATOM 826 O O . PRO A 1 104 ? 16.341 18.240 6.458 1.00 52.50 104 PRO A O 1
ATOM 829 N N . TYR A 1 105 ? 16.507 16.089 7.129 1.00 37.78 105 TYR A N 1
ATOM 830 C CA . TYR A 1 105 ? 17.136 16.203 8.458 1.00 37.78 105 TYR A CA 1
ATOM 831 C C . TYR A 1 105 ? 16.237 16.289 9.712 1.00 37.78 105 TYR A C 1
ATOM 833 O O . TYR A 1 105 ? 15.668 17.311 10.070 1.00 37.78 105 TYR A O 1
ATOM 841 N N . MET A 1 106 ? 16.304 15.178 10.465 1.00 37.94 106 MET A N 1
ATOM 842 C CA . MET A 1 106 ? 16.440 15.106 11.930 1.00 37.94 106 MET A CA 1
ATOM 843 C C . MET A 1 106 ? 15.322 15.720 12.789 1.00 37.94 106 MET A C 1
ATOM 845 O O . MET A 1 106 ? 15.503 16.721 13.474 1.00 37.94 106 MET A O 1
ATOM 849 N N . GLY A 1 107 ? 14.214 14.988 12.898 1.00 28.81 107 GLY A N 1
ATOM 850 C CA . GLY A 1 107 ? 13.274 15.100 14.012 1.00 28.81 107 GLY A CA 1
ATOM 851 C C . GLY A 1 107 ? 12.691 13.730 14.331 1.00 28.81 107 GLY A C 1
ATOM 852 O O . GLY A 1 107 ? 11.729 13.303 13.702 1.00 28.81 107 GLY A O 1
ATOM 853 N N . ARG A 1 108 ? 13.301 13.000 15.275 1.00 32.28 108 ARG A N 1
ATOM 854 C CA . ARG A 1 108 ? 12.749 11.733 15.775 1.00 32.28 108 ARG A CA 1
ATOM 855 C C . ARG A 1 108 ? 11.467 12.027 16.556 1.00 32.28 108 ARG A C 1
ATOM 857 O O . ARG A 1 108 ? 11.541 12.507 17.682 1.00 32.28 108 ARG A O 1
ATOM 864 N N . ALA A 1 109 ? 10.320 11.682 15.982 1.00 26.22 109 ALA A N 1
ATOM 865 C CA . ALA A 1 109 ? 9.117 11.362 16.737 1.00 26.22 109 ALA A CA 1
ATOM 866 C C . ALA A 1 109 ? 8.980 9.836 16.733 1.00 26.22 109 ALA A C 1
ATOM 868 O O . ALA A 1 109 ? 8.773 9.219 15.691 1.00 26.22 109 ALA A O 1
ATOM 869 N N . CYS A 1 110 ? 9.202 9.240 17.902 1.00 28.45 110 CYS A N 1
ATOM 870 C CA . CYS A 1 110 ? 9.052 7.814 18.143 1.00 28.45 110 CYS A CA 1
ATOM 871 C C . CYS A 1 110 ? 7.561 7.465 18.114 1.00 28.45 110 CYS A C 1
ATOM 873 O O . CYS A 1 110 ? 6.819 7.870 19.004 1.00 28.45 110 CYS A O 1
ATOM 875 N N . TRP A 1 111 ? 7.151 6.714 17.102 1.00 25.52 111 TRP A N 1
ATOM 876 C CA . TRP A 1 111 ? 5.974 5.859 17.159 1.00 25.52 111 TRP A CA 1
ATOM 877 C C . TRP A 1 111 ? 6.455 4.474 16.735 1.00 25.52 111 TRP A C 1
ATOM 879 O O . TRP A 1 111 ? 7.186 4.354 15.747 1.00 25.52 111 TRP A O 1
ATOM 889 N N . GLU A 1 112 ? 6.108 3.441 17.502 1.00 29.03 112 GLU A N 1
ATOM 890 C CA . GLU A 1 112 ? 6.264 2.047 17.082 1.00 29.03 112 GLU A CA 1
ATOM 891 C 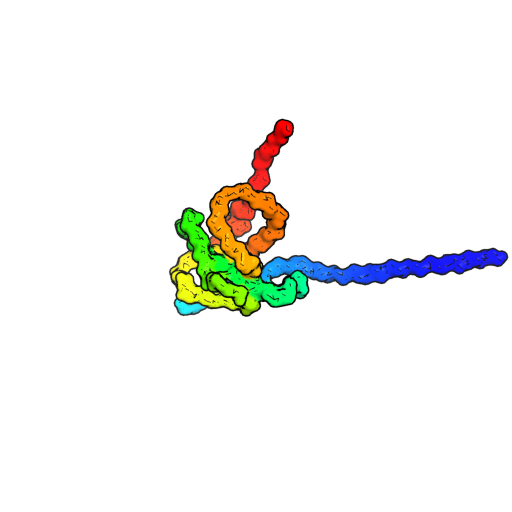C . GLU A 1 112 ? 5.345 1.812 15.880 1.00 29.03 112 GLU A C 1
ATOM 893 O O . GLU A 1 112 ? 4.194 1.406 16.014 1.00 29.03 112 GLU A O 1
ATOM 898 N N . ILE A 1 113 ? 5.834 2.131 14.685 1.00 32.09 113 ILE A N 1
ATOM 899 C CA . ILE A 1 113 ? 5.166 1.755 13.449 1.00 32.09 113 ILE A CA 1
ATOM 900 C C . ILE A 1 113 ? 5.541 0.299 13.210 1.00 32.09 113 ILE A C 1
ATOM 902 O O . ILE A 1 113 ? 6.690 -0.020 12.893 1.00 32.09 113 ILE A O 1
ATOM 906 N N . GLY A 1 114 ? 4.556 -0.582 13.378 1.00 34.41 114 GLY A N 1
ATOM 907 C CA . GLY A 1 114 ? 4.564 -1.921 12.816 1.00 34.41 114 GLY A CA 1
ATOM 908 C C . GLY A 1 114 ? 4.675 -1.813 11.299 1.00 34.41 114 GLY A C 1
ATOM 909 O O . GLY A 1 114 ? 3.676 -1.751 10.584 1.00 34.41 114 GLY A O 1
ATOM 910 N N . ILE A 1 115 ? 5.909 -1.749 10.798 1.00 38.72 115 ILE A N 1
ATOM 911 C CA . ILE A 1 115 ? 6.207 -1.889 9.377 1.00 38.72 115 ILE A CA 1
ATOM 912 C C . ILE A 1 115 ? 5.797 -3.317 9.006 1.00 38.72 115 ILE A C 1
ATOM 914 O O . ILE A 1 115 ? 6.548 -4.270 9.210 1.00 38.72 115 ILE A O 1
ATOM 918 N N . THR A 1 116 ? 4.579 -3.486 8.495 1.00 44.31 116 THR A N 1
ATOM 919 C CA . THR A 1 116 ? 4.168 -4.752 7.884 1.00 44.31 116 THR A CA 1
ATOM 920 C C . THR A 1 116 ? 4.724 -4.766 6.465 1.00 44.31 116 THR A C 1
ATOM 922 O O . THR A 1 116 ? 4.029 -4.453 5.504 1.00 44.31 116 THR A O 1
ATOM 925 N N . SER A 1 117 ? 6.018 -5.058 6.345 1.00 47.38 117 SER A N 1
ATOM 926 C CA . SER A 1 117 ? 6.664 -5.306 5.060 1.00 47.38 117 SER A CA 1
ATOM 927 C C . SER A 1 117 ? 6.092 -6.585 4.453 1.00 47.38 117 SER A C 1
ATOM 929 O O . SER A 1 117 ? 6.309 -7.674 4.987 1.00 47.38 117 SER A O 1
ATOM 931 N N . ALA A 1 118 ? 5.385 -6.477 3.330 1.00 47.94 118 ALA A N 1
ATOM 932 C CA . ALA A 1 118 ? 5.057 -7.639 2.513 1.00 47.94 118 ALA A CA 1
ATOM 933 C C . ALA A 1 118 ? 6.277 -7.975 1.639 1.00 47.94 118 ALA A C 1
ATOM 935 O O . ALA A 1 118 ? 6.683 -7.169 0.802 1.00 47.94 118 ALA A O 1
ATOM 936 N N . PHE A 1 119 ? 6.881 -9.145 1.852 1.00 43.62 119 PHE A N 1
ATOM 937 C CA . PHE A 1 119 ? 7.980 -9.651 1.026 1.00 43.62 119 PHE A CA 1
ATOM 938 C C . PHE A 1 119 ? 7.442 -10.636 -0.014 1.00 43.62 119 PHE A C 1
ATOM 940 O O . PHE A 1 119 ? 6.752 -11.589 0.344 1.00 43.62 119 PHE A O 1
ATOM 947 N N . ILE A 1 120 ? 7.816 -10.453 -1.281 1.00 43.38 120 ILE A N 1
ATOM 948 C CA . ILE A 1 120 ? 7.569 -11.418 -2.362 1.00 43.38 120 ILE A CA 1
ATOM 949 C C . ILE A 1 120 ? 8.899 -12.130 -2.683 1.00 43.38 120 ILE A C 1
ATOM 951 O O . ILE A 1 120 ? 9.928 -11.480 -2.867 1.00 43.38 120 ILE A O 1
ATOM 955 N N . ASN A 1 121 ? 8.896 -13.470 -2.714 1.00 35.88 121 ASN A N 1
ATOM 956 C CA . ASN A 1 121 ? 10.028 -14.334 -3.104 1.00 35.88 121 ASN A CA 1
ATOM 957 C C . ASN A 1 121 ? 11.359 -14.107 -2.348 1.00 35.88 121 ASN A C 1
ATOM 959 O O . ASN A 1 121 ? 12.452 -14.081 -2.937 1.00 35.88 121 ASN A O 1
ATOM 963 N N . ALA A 1 122 ? 11.303 -13.985 -1.019 1.00 39.47 122 ALA A N 1
ATOM 964 C CA . ALA A 1 122 ? 12.498 -14.116 -0.190 1.00 39.47 122 ALA A CA 1
ATOM 965 C C . ALA A 1 122 ? 12.846 -15.611 -0.028 1.00 39.47 122 ALA A C 1
ATOM 967 O O . ALA A 1 122 ? 11.998 -16.368 0.449 1.00 39.47 122 ALA A O 1
ATOM 968 N N . PRO A 1 123 ? 14.069 -16.072 -0.368 1.00 33.69 123 PRO A N 1
ATOM 969 C CA . PRO A 1 123 ? 14.515 -17.375 0.107 1.00 33.69 123 PRO A CA 1
ATOM 970 C C . PRO A 1 123 ? 14.432 -17.362 1.637 1.00 33.69 123 PRO A C 1
ATOM 972 O O . PRO A 1 123 ? 14.796 -16.369 2.273 1.00 33.69 123 PRO A O 1
ATOM 975 N N . THR A 1 124 ? 13.952 -18.458 2.220 1.00 41.94 124 THR A N 1
ATOM 976 C CA . THR A 1 124 ? 13.556 -18.643 3.632 1.00 41.94 124 THR A CA 1
ATOM 977 C C . THR A 1 124 ? 14.615 -18.219 4.670 1.00 41.94 124 THR A C 1
ATOM 979 O O . THR A 1 124 ? 14.335 -18.134 5.861 1.00 41.94 124 THR A O 1
ATOM 982 N N . LEU A 1 125 ? 15.833 -17.893 4.234 1.00 33.84 125 LEU A N 1
ATOM 983 C CA . LEU A 1 125 ? 16.944 -17.416 5.053 1.00 33.84 125 LEU A CA 1
ATOM 984 C C . LEU A 1 125 ? 16.970 -15.893 5.277 1.00 33.84 125 LEU A C 1
ATOM 986 O O . LEU A 1 125 ? 17.579 -15.453 6.250 1.00 33.84 125 LEU A O 1
ATOM 990 N N . LEU A 1 126 ? 16.291 -15.072 4.462 1.00 38.28 126 LEU A N 1
ATOM 991 C CA . LEU A 1 126 ? 16.308 -13.611 4.658 1.00 38.28 126 LEU A CA 1
ATOM 992 C C . LEU A 1 126 ? 15.328 -13.129 5.744 1.00 38.28 126 LEU A C 1
ATOM 994 O O . LEU A 1 126 ? 15.513 -12.054 6.312 1.00 38.28 126 LEU A O 1
ATOM 998 N N . CYS A 1 127 ? 14.338 -13.953 6.104 1.00 32.88 127 CYS A N 1
ATOM 999 C CA . CYS A 1 127 ? 13.328 -13.623 7.115 1.00 32.88 127 CYS A CA 1
ATOM 1000 C C . CYS A 1 127 ? 13.899 -13.542 8.551 1.00 32.88 127 CYS A C 1
ATOM 1002 O O . CYS A 1 127 ? 13.231 -13.050 9.457 1.00 32.88 127 CYS A O 1
ATOM 1004 N N . ARG A 1 128 ? 15.145 -13.992 8.777 1.00 32.91 128 ARG A N 1
ATOM 1005 C CA . ARG A 1 128 ? 15.843 -13.899 10.075 1.00 32.91 128 ARG A CA 1
ATOM 1006 C C . ARG A 1 128 ? 16.820 -12.727 10.195 1.00 32.91 128 ARG A C 1
ATOM 1008 O O . ARG A 1 128 ? 17.231 -12.417 11.312 1.00 32.91 128 ARG A O 1
ATOM 1015 N N . GLN A 1 129 ? 17.200 -12.084 9.091 1.00 31.17 129 GLN A N 1
ATOM 1016 C CA . GLN A 1 129 ? 18.330 -11.146 9.089 1.00 31.17 129 GLN A CA 1
ATOM 1017 C C . GLN A 1 129 ? 17.923 -9.688 9.360 1.00 31.17 129 GLN A C 1
ATOM 1019 O O . GLN A 1 129 ? 18.778 -8.873 9.690 1.00 31.17 129 GLN A O 1
ATOM 1024 N N . ILE A 1 130 ? 16.630 -9.351 9.319 1.00 37.59 130 ILE A N 1
ATOM 1025 C CA . ILE A 1 130 ? 16.138 -8.029 9.743 1.00 37.59 130 ILE A CA 1
ATOM 1026 C C . ILE A 1 130 ? 15.680 -8.097 11.211 1.00 37.59 130 ILE A C 1
ATOM 1028 O O . ILE A 1 130 ? 14.595 -7.672 11.584 1.00 37.59 130 ILE A O 1
ATOM 1032 N N . ARG A 1 131 ? 16.533 -8.644 12.086 1.00 37.84 131 ARG A N 1
ATOM 1033 C CA . ARG A 1 131 ? 16.657 -8.106 13.446 1.00 37.84 131 ARG A CA 1
ATOM 1034 C C . ARG A 1 131 ? 17.698 -7.005 13.350 1.00 37.84 131 ARG A C 1
ATOM 1036 O O . ARG A 1 131 ? 18.894 -7.292 13.389 1.00 37.84 131 ARG A O 1
ATOM 1043 N N . PHE A 1 132 ? 17.261 -5.755 13.210 1.00 31.91 132 PHE A N 1
ATOM 1044 C CA . PHE A 1 132 ? 18.188 -4.652 13.414 1.00 31.91 132 PHE A CA 1
ATOM 1045 C C . PHE A 1 132 ? 18.685 -4.710 14.860 1.00 31.91 132 PHE A C 1
ATOM 1047 O O . PHE A 1 132 ? 17.930 -4.726 15.830 1.00 31.91 132 PHE A O 1
ATOM 1054 N N . LYS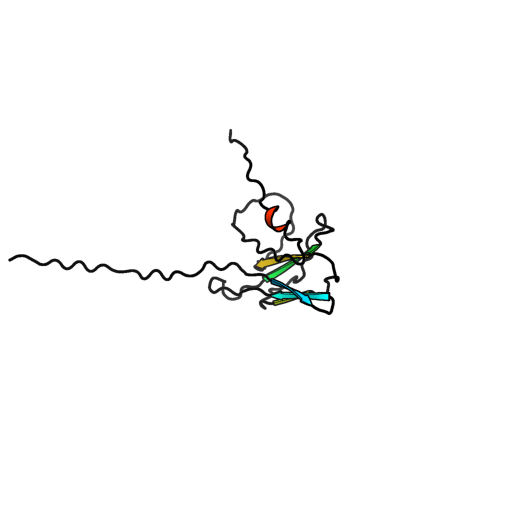 A 1 133 ? 19.996 -4.875 14.945 1.00 31.03 133 LYS A N 1
ATOM 1055 C CA . LYS A 1 133 ? 20.810 -5.082 16.129 1.00 31.03 133 LYS A CA 1
ATOM 1056 C C . LYS A 1 133 ? 20.637 -3.879 17.064 1.00 31.03 133 LYS A C 1
ATOM 1058 O O . LYS A 1 133 ? 21.071 -2.779 16.741 1.00 31.03 133 LYS A O 1
ATOM 1063 N N . SER A 1 134 ? 20.026 -4.102 18.225 1.00 44.19 134 SER A N 1
ATOM 1064 C CA . SER A 1 134 ? 20.262 -3.273 19.409 1.00 44.19 134 SER A CA 1
ATOM 1065 C C . SER A 1 134 ? 21.744 -3.366 19.760 1.00 44.19 134 SER A C 1
ATOM 1067 O O . SER A 1 134 ? 22.201 -4.457 20.094 1.00 44.19 134 SER A O 1
ATOM 1069 N N . LEU A 1 135 ? 22.482 -2.257 19.664 1.00 35.28 135 LEU A N 1
ATOM 1070 C CA . LEU A 1 135 ? 23.741 -2.037 20.377 1.00 35.28 135 LEU A CA 1
ATOM 1071 C C . LEU A 1 135 ? 23.906 -0.535 20.677 1.00 35.28 135 LEU A C 1
ATOM 1073 O O . LEU A 1 135 ? 24.250 0.251 19.803 1.00 35.28 135 LEU A O 1
ATOM 1077 N N . LEU A 1 136 ? 23.603 -0.187 21.931 1.00 37.75 136 LEU A N 1
ATOM 1078 C CA . LEU A 1 136 ? 24.415 0.613 22.860 1.00 37.75 136 LEU A CA 1
ATOM 1079 C C . LEU A 1 136 ? 25.151 1.862 22.326 1.00 37.75 136 LEU A C 1
ATOM 1081 O O . LEU A 1 136 ? 26.135 1.759 21.601 1.00 37.75 136 LEU A O 1
ATOM 1085 N N . SER A 1 137 ? 24.799 3.022 22.891 1.00 30.80 137 SER A N 1
ATOM 1086 C CA . SER A 1 137 ? 25.768 4.071 23.242 1.00 30.80 137 SER A CA 1
ATOM 1087 C C . SER A 1 137 ? 25.554 4.451 24.713 1.00 30.80 137 SER A C 1
ATOM 1089 O O . SER A 1 137 ? 24.398 4.625 25.106 1.00 30.80 137 SER A O 1
ATOM 1091 N N . PRO A 1 138 ? 26.617 4.572 25.528 1.00 41.06 138 PRO A N 1
ATOM 1092 C CA . PRO A 1 138 ? 26.519 5.046 26.902 1.00 41.06 138 PRO A CA 1
ATOM 1093 C C . PRO A 1 138 ? 26.246 6.555 26.915 1.00 41.06 138 PRO A C 1
ATOM 1095 O O . PRO A 1 138 ? 26.706 7.292 26.041 1.00 41.06 138 PRO A O 1
ATOM 1098 N N . SER A 1 139 ? 25.474 6.999 27.899 1.00 40.47 139 SER A N 1
ATOM 1099 C CA . SER A 1 139 ? 25.274 8.407 28.242 1.00 40.47 139 SER A CA 1
ATOM 1100 C C . SER A 1 139 ? 26.492 8.956 29.000 1.00 40.47 139 SER A C 1
ATOM 1102 O O . SER A 1 139 ? 26.946 8.272 29.922 1.00 40.47 139 SER A O 1
ATOM 1104 N N . PRO A 1 140 ? 27.004 10.157 28.682 1.00 50.91 140 PRO A N 1
ATOM 1105 C CA . PRO A 1 140 ? 27.640 11.011 29.680 1.00 50.91 140 PRO A CA 1
ATOM 1106 C C . PRO A 1 140 ? 26.593 11.675 30.587 1.00 50.91 140 PRO A C 1
ATOM 1108 O O . PRO A 1 140 ? 25.463 11.933 30.104 1.00 50.91 140 PRO A O 1
#

Sequence (140 aa):
MIGFSLVFSLAAAVTGVEKLERGLVAIEREDGSVFLSWRLLESDADGIAFEVSRRCLEDLLEPATVLIAGQPYRPTNFVDKTAEKDKKYLYELREYSGKWKPEPYMGRACWEIGITSAFINAPTLLCRQIRFKSLLSPSP

Foldseek 3Di:
DDDDDDDDDDDDDDDDDDPDDQPWAWDQDPLRKIKIFTDDDPPDDPLKFKWKWKDFPVCNVDDTHTPDDDDGHDHRMDIGPPGGHPTWMWMFMDIDPVDDDDDDDDDDDDDPPPGPTHTDDDDPVVVPVPPPDDDDDDDD